Protein AF-A0A7X0QPT1-F1 (afdb_monomer_lite)

pLDDT: mean 94.86, std 6.21, range [66.94, 98.62]

Secondary structure (DSSP, 8-state):
---HHHHHHGGGSHHHHHHHHHHHHTT-S-S--HHHHHHHHHHHHHHHHHHHHHHHHHH-

Sequence (60 aa):
MLPDALARLAPVWPSYHHGQLALKVVGMDAGQPAALHLGVLAVVTIGFLVLARARLARHG

Foldseek 3Di:
DPPPVVVVCLVVDLVSLVVLLVCVVVPRHPPDDNVVSVVVNVVVVVVVVVVVVVVVVVPD

Stru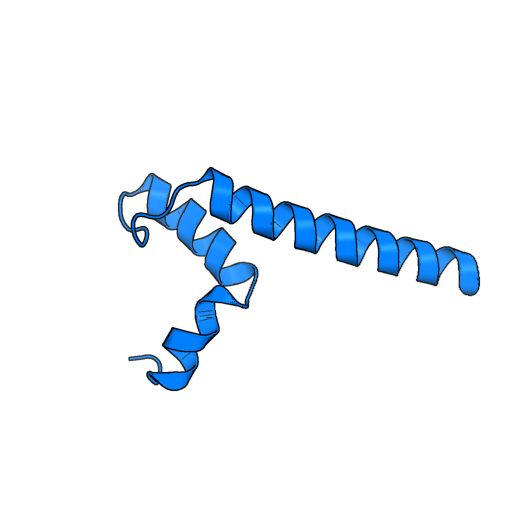cture (mmCIF, N/CA/C/O backbone):
data_AF-A0A7X0QPT1-F1
#
_entry.id   AF-A0A7X0QPT1-F1
#
loop_
_atom_site.group_PDB
_atom_site.id
_atom_site.type_symbol
_atom_site.label_atom_id
_atom_site.label_alt_id
_atom_site.label_comp_id
_atom_site.label_asym_id
_atom_site.label_entity_id
_atom_site.label_seq_id
_atom_site.pdbx_PDB_ins_code
_atom_site.Cartn_x
_atom_site.Cartn_y
_atom_site.Cartn_z
_atom_site.occupancy
_atom_site.B_iso_or_equiv
_atom_site.auth_seq_id
_atom_site.auth_comp_id
_atom_site.auth_asym_id
_atom_site.auth_atom_id
_atom_site.pdbx_PDB_model_num
ATOM 1 N N . MET A 1 1 ? -13.363 -16.153 11.252 1.00 70.94 1 MET A N 1
ATOM 2 C CA . MET A 1 1 ? -12.093 -15.660 11.823 1.00 70.94 1 MET A CA 1
ATOM 3 C C . MET A 1 1 ? -10.975 -16.116 10.908 1.00 70.94 1 MET A C 1
ATOM 5 O O . MET A 1 1 ? -10.881 -17.312 10.656 1.00 70.94 1 MET A O 1
ATOM 9 N N . LEU A 1 2 ? -10.219 -15.181 10.332 1.00 75.94 2 LEU A N 1
ATOM 10 C CA . LEU A 1 2 ? -9.015 -15.521 9.573 1.00 75.94 2 LEU A CA 1
ATOM 11 C C . LEU A 1 2 ? -7.956 -16.012 10.579 1.00 75.94 2 LEU A C 1
ATOM 13 O O . LEU A 1 2 ? -7.881 -15.422 11.656 1.00 75.94 2 LEU A O 1
ATOM 17 N N . PRO A 1 3 ? -7.154 -17.050 10.289 1.00 92.06 3 PRO A N 1
ATOM 18 C CA . PRO A 1 3 ? -6.085 -17.459 11.197 1.00 92.06 3 PRO A CA 1
ATOM 19 C C . PRO A 1 3 ? -5.130 -16.294 11.499 1.00 92.06 3 PRO A C 1
ATOM 21 O O . PRO A 1 3 ? -4.759 -15.561 10.581 1.00 92.06 3 PRO A O 1
ATOM 24 N N . ASP A 1 4 ? -4.685 -16.150 12.751 1.00 88.44 4 ASP A N 1
ATOM 25 C CA . ASP A 1 4 ? -3.819 -15.042 13.201 1.00 88.44 4 ASP A CA 1
ATOM 26 C C . ASP A 1 4 ? -2.571 -14.855 12.334 1.00 88.44 4 ASP A C 1
ATOM 28 O O . ASP A 1 4 ? -2.171 -13.731 12.030 1.00 88.44 4 ASP A O 1
ATOM 32 N N . ALA A 1 5 ? -1.968 -15.962 11.898 1.00 89.00 5 ALA A N 1
ATOM 33 C CA . ALA A 1 5 ? -0.820 -15.933 10.999 1.00 89.00 5 ALA A CA 1
ATOM 34 C C . ALA A 1 5 ? -1.147 -15.212 9.682 1.00 89.00 5 ALA A C 1
ATOM 36 O O . ALA A 1 5 ? -0.360 -14.397 9.207 1.00 89.00 5 ALA A O 1
ATOM 37 N N . LEU A 1 6 ? -2.330 -15.465 9.121 1.00 86.75 6 LEU A N 1
ATOM 38 C CA . LEU A 1 6 ? -2.768 -14.858 7.871 1.00 86.75 6 LEU A CA 1
ATOM 39 C C . LEU A 1 6 ? -3.167 -13.387 8.074 1.00 86.75 6 LEU A C 1
ATOM 41 O O . LEU A 1 6 ? -2.891 -12.553 7.216 1.00 86.75 6 LEU A O 1
ATOM 45 N N . ALA A 1 7 ? -3.735 -13.044 9.234 1.00 88.50 7 ALA A N 1
ATOM 46 C CA . ALA A 1 7 ? -4.070 -11.661 9.580 1.00 88.50 7 ALA A CA 1
ATOM 47 C C . ALA A 1 7 ? -2.817 -10.779 9.718 1.00 88.50 7 ALA A C 1
ATOM 49 O O . ALA A 1 7 ? -2.785 -9.663 9.203 1.00 88.50 7 ALA A O 1
ATOM 50 N N . ARG A 1 8 ? -1.753 -11.299 10.344 1.00 90.81 8 ARG A N 1
ATOM 51 C CA . ARG A 1 8 ? -0.455 -10.604 10.471 1.00 90.81 8 ARG A CA 1
ATOM 52 C C . ARG A 1 8 ? 0.232 -10.380 9.129 1.00 90.81 8 ARG A C 1
ATOM 54 O O . ARG A 1 8 ? 0.997 -9.435 8.977 1.00 90.81 8 ARG A O 1
ATOM 61 N N . LEU A 1 9 ? -0.037 -11.266 8.179 1.00 93.31 9 LEU A N 1
ATOM 62 C CA . LEU A 1 9 ? 0.516 -11.223 6.838 1.00 93.31 9 LEU A CA 1
ATOM 63 C C . LEU A 1 9 ? -0.252 -10.265 5.921 1.00 93.31 9 LEU A C 1
ATOM 65 O O . LEU A 1 9 ? 0.356 -9.714 5.010 1.00 93.31 9 LEU A O 1
ATOM 69 N N . ALA A 1 10 ? -1.530 -9.984 6.190 1.00 90.56 10 ALA A N 1
ATOM 70 C CA . ALA A 1 10 ? -2.382 -9.144 5.343 1.00 90.56 10 ALA A CA 1
ATOM 71 C C . ALA A 1 10 ? -1.723 -7.841 4.826 1.00 90.56 10 ALA A C 1
ATOM 73 O O . ALA A 1 10 ? -1.855 -7.582 3.629 1.00 90.56 10 ALA A O 1
ATOM 74 N N . PRO A 1 11 ? -0.950 -7.069 5.624 1.00 93.50 11 PRO A N 1
ATOM 75 C CA . PRO A 1 11 ? -0.297 -5.845 5.150 1.00 93.50 11 PRO A CA 1
ATOM 76 C C . PRO A 1 11 ? 0.708 -6.025 4.007 1.00 93.50 11 PRO A C 1
ATOM 78 O O . PRO A 1 11 ? 1.071 -5.043 3.374 1.00 93.50 11 PRO A O 1
ATOM 81 N N . VAL A 1 12 ? 1.170 -7.245 3.727 1.00 94.44 12 VAL A N 1
ATOM 82 C CA . VAL A 1 12 ? 2.091 -7.525 2.613 1.00 94.44 12 VAL A CA 1
ATOM 83 C C . VAL A 1 12 ? 1.367 -7.493 1.259 1.00 94.44 12 VAL A C 1
ATOM 85 O O . VAL A 1 12 ? 1.993 -7.265 0.224 1.00 94.44 12 VAL A O 1
ATOM 88 N N . TRP A 1 13 ? 0.048 -7.702 1.235 1.00 94.75 13 TRP A N 1
ATOM 89 C CA . TRP A 1 13 ? -0.714 -7.783 -0.008 1.00 94.75 13 TRP A CA 1
ATOM 90 C C . TRP A 1 13 ? -1.269 -6.412 -0.425 1.00 94.75 13 TRP A C 1
ATOM 92 O O . TRP A 1 13 ? -1.882 -5.717 0.386 1.00 94.75 13 TRP A O 1
ATOM 102 N N . PRO A 1 14 ? -1.187 -6.036 -1.715 1.00 96.56 14 PRO A N 1
ATOM 103 C CA . PRO A 1 14 ? -1.751 -4.774 -2.199 1.00 96.56 14 PRO A CA 1
ATOM 104 C C . PRO A 1 14 ? -3.277 -4.690 -2.025 1.00 96.56 14 PRO A C 1
ATOM 106 O O . PRO A 1 14 ? -3.817 -3.603 -1.822 1.00 96.56 14 PRO A O 1
ATOM 109 N N . SER A 1 15 ? -3.984 -5.825 -2.033 1.00 96.12 15 SER A N 1
ATOM 110 C CA . SER A 1 15 ? -5.430 -5.875 -1.783 1.00 96.12 15 SER A CA 1
ATOM 111 C C . SER A 1 15 ? -5.810 -5.414 -0.373 1.00 96.12 15 SER A C 1
ATOM 113 O O . SER A 1 15 ? -6.859 -4.794 -0.214 1.00 96.12 15 SER A O 1
ATOM 115 N N . TYR A 1 16 ? -4.955 -5.634 0.633 1.00 96.69 16 TYR A N 1
ATOM 116 C CA . TYR A 1 16 ? -5.166 -5.099 1.979 1.00 96.69 16 TYR A CA 1
ATOM 117 C C . TYR A 1 16 ? -5.170 -3.570 1.958 1.00 96.69 16 TYR A C 1
ATOM 119 O O . TYR A 1 16 ? -6.111 -2.955 2.450 1.00 96.69 16 TYR A O 1
ATOM 127 N N . HIS A 1 17 ? -4.171 -2.945 1.332 1.00 97.75 17 HIS A N 1
ATOM 128 C CA . HIS A 1 17 ? -4.088 -1.484 1.243 1.00 97.75 17 HIS A CA 1
ATOM 129 C C . HIS A 1 17 ? -5.252 -0.871 0.464 1.00 97.75 17 HIS A C 1
ATOM 131 O O . HIS A 1 17 ? -5.778 0.166 0.863 1.00 97.75 17 HIS A O 1
ATOM 137 N N . HIS A 1 18 ? -5.698 -1.534 -0.603 1.00 97.88 18 HIS A N 1
ATOM 138 C CA . HIS A 1 18 ? -6.898 -1.124 -1.327 1.00 97.88 18 HIS A CA 1
ATOM 139 C C . HIS A 1 18 ? -8.152 -1.220 -0.440 1.00 97.88 18 HIS A C 1
ATOM 141 O O . HIS A 1 18 ? -8.940 -0.277 -0.375 1.00 97.88 18 HIS A O 1
ATOM 147 N N . GLY A 1 19 ? -8.317 -2.328 0.288 1.00 97.38 19 GLY A N 1
ATOM 148 C CA . GLY A 1 19 ? -9.427 -2.518 1.223 1.00 97.38 19 GLY A CA 1
ATOM 149 C C . GLY A 1 19 ? -9.445 -1.471 2.337 1.00 97.38 19 GLY A C 1
ATOM 150 O O . GLY A 1 19 ? -10.503 -0.931 2.639 1.00 97.38 19 GLY A O 1
ATOM 151 N N . GLN A 1 20 ? -8.283 -1.116 2.893 1.00 97.94 20 GLN A N 1
ATOM 152 C CA . GLN A 1 20 ? -8.171 -0.056 3.902 1.00 97.94 20 GLN A CA 1
ATOM 153 C C . GLN A 1 20 ? -8.630 1.306 3.366 1.00 97.94 20 GLN A C 1
ATOM 155 O O . GLN A 1 20 ? -9.334 2.027 4.064 1.00 97.94 20 GLN A O 1
ATOM 160 N N . LEU A 1 21 ? -8.311 1.647 2.112 1.00 98.06 21 LEU A N 1
ATOM 161 C CA . LEU A 1 21 ? -8.812 2.877 1.486 1.00 98.06 21 LEU A CA 1
ATOM 162 C C . LEU A 1 21 ? -10.337 2.862 1.320 1.00 98.06 21 LEU A C 1
ATOM 164 O O . LEU A 1 21 ? -10.981 3.871 1.596 1.00 98.06 21 LEU A O 1
ATOM 168 N N . ALA A 1 22 ? -10.919 1.728 0.919 1.00 97.88 22 ALA A N 1
ATOM 169 C CA . ALA A 1 22 ? -12.370 1.588 0.804 1.00 97.88 22 ALA A CA 1
ATOM 170 C C . ALA A 1 22 ? -13.066 1.692 2.173 1.00 97.88 22 ALA A C 1
ATOM 172 O O . ALA A 1 22 ? -14.034 2.435 2.325 1.00 97.88 22 ALA A O 1
ATOM 173 N N . LEU A 1 23 ? -12.541 1.000 3.188 1.00 98.00 23 LEU A N 1
ATOM 174 C CA . LEU A 1 23 ? -13.070 1.028 4.553 1.00 98.00 23 LEU A CA 1
ATOM 175 C C . LEU A 1 23 ? -12.959 2.415 5.190 1.00 98.00 23 LEU A C 1
ATOM 177 O O . LEU A 1 23 ? -13.825 2.801 5.973 1.00 98.00 23 LEU A O 1
ATOM 181 N N . LYS A 1 24 ? -11.950 3.201 4.809 1.00 97.50 24 LYS A N 1
ATOM 182 C CA . LYS A 1 24 ? -11.773 4.565 5.306 1.00 97.50 24 LYS A CA 1
ATOM 183 C C . LYS A 1 24 ? -12.923 5.495 4.932 1.00 97.50 24 LYS A C 1
ATOM 185 O O . LYS A 1 24 ? -13.274 6.369 5.717 1.00 97.50 24 LYS A O 1
ATOM 190 N N . VAL A 1 25 ? -13.547 5.282 3.771 1.00 96.94 25 VAL A N 1
ATOM 191 C CA . VAL A 1 25 ? -14.713 6.064 3.313 1.00 96.94 25 VAL A CA 1
ATOM 192 C C . VAL A 1 25 ? -15.886 5.944 4.288 1.00 96.94 25 VAL A C 1
ATOM 194 O O . VAL A 1 25 ? -16.641 6.895 4.462 1.00 96.94 25 VAL A O 1
ATOM 197 N N . VAL A 1 26 ? -16.013 4.793 4.949 1.00 97.31 26 VAL A N 1
ATOM 198 C CA . VAL A 1 26 ? -17.074 4.504 5.924 1.00 97.31 26 VAL A CA 1
ATOM 199 C C . VAL A 1 26 ? -16.571 4.515 7.374 1.00 97.31 26 VAL A C 1
ATOM 201 O O . VAL A 1 26 ? -17.302 4.116 8.275 1.00 97.31 26 VAL A O 1
ATOM 204 N N . GLY A 1 27 ? -15.333 4.965 7.617 1.00 96.81 27 GLY A N 1
ATOM 205 C CA . GLY A 1 27 ? -14.742 5.051 8.958 1.00 96.81 27 GLY A CA 1
ATOM 206 C C . GLY A 1 27 ? -14.428 3.701 9.616 1.00 96.81 27 GLY A C 1
ATOM 207 O O . GLY A 1 27 ? -14.424 3.609 10.840 1.00 96.81 27 GLY A O 1
ATOM 208 N N . MET A 1 28 ? -14.195 2.651 8.822 1.00 97.62 28 MET A N 1
ATOM 209 C CA . MET A 1 28 ? -13.913 1.285 9.292 1.00 97.62 28 MET A CA 1
ATOM 210 C C . MET A 1 28 ?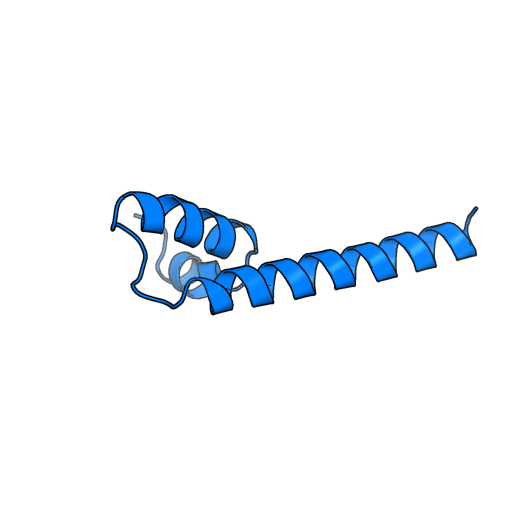 -12.474 0.820 9.004 1.00 97.62 28 MET A C 1
ATOM 212 O O . MET A 1 28 ? -12.185 -0.377 9.078 1.00 97.62 28 MET A O 1
ATOM 216 N N . ASP A 1 29 ? -11.573 1.720 8.605 1.00 96.50 29 ASP A N 1
ATOM 217 C CA . ASP A 1 29 ? -10.167 1.377 8.389 1.00 96.50 29 ASP A CA 1
ATOM 218 C C . ASP A 1 29 ? -9.416 1.158 9.712 1.00 96.50 29 ASP A C 1
ATOM 220 O O . ASP A 1 29 ? -9.874 1.498 10.800 1.00 96.50 29 ASP A O 1
ATOM 224 N N . ALA A 1 30 ? -8.208 0.613 9.621 1.00 94.50 30 ALA A N 1
ATOM 225 C CA . ALA A 1 30 ? -7.314 0.352 10.744 1.00 94.50 30 ALA A CA 1
ATOM 226 C C . ALA A 1 30 ? -6.615 1.625 11.281 1.00 94.50 30 ALA A C 1
ATOM 228 O O . ALA A 1 30 ? -5.600 1.526 11.974 1.00 94.50 30 ALA A O 1
ATOM 229 N N . GLY A 1 31 ? -7.111 2.819 10.931 1.00 95.75 31 GLY A N 1
ATOM 230 C CA . GLY A 1 31 ? -6.654 4.116 11.441 1.00 95.75 31 GLY A CA 1
ATOM 231 C C . GLY A 1 31 ? -5.362 4.655 10.820 1.00 95.75 31 GLY A C 1
ATOM 232 O O . GLY A 1 31 ? -4.840 5.673 11.273 1.00 95.75 31 GLY A O 1
ATOM 233 N N . GLN A 1 32 ? -4.820 4.001 9.790 1.00 95.38 32 GLN A N 1
ATOM 234 C CA . GLN A 1 32 ? -3.571 4.425 9.154 1.00 95.38 32 GLN A CA 1
ATOM 235 C C . GLN A 1 32 ? -3.793 5.564 8.136 1.00 95.38 32 GLN A C 1
ATOM 237 O O . GLN A 1 32 ? -4.879 5.705 7.560 1.00 95.38 32 GLN A O 1
ATOM 242 N N . PRO A 1 33 ? -2.783 6.416 7.865 1.00 97.00 33 PRO A N 1
ATOM 243 C CA . PRO A 1 33 ? -2.909 7.496 6.887 1.00 97.00 33 PRO A CA 1
ATOM 244 C C . PRO A 1 33 ? -3.215 6.977 5.475 1.00 97.00 33 PRO A C 1
ATOM 246 O O . PRO A 1 33 ? -2.597 6.026 5.005 1.00 97.00 33 PRO A O 1
ATOM 249 N N . ALA A 1 34 ? -4.106 7.655 4.739 1.00 97.56 34 ALA A N 1
ATOM 250 C CA . ALA A 1 34 ? -4.443 7.254 3.364 1.00 97.56 34 ALA A CA 1
ATOM 251 C C . ALA A 1 34 ? -3.217 7.317 2.433 1.00 97.56 34 ALA A C 1
ATOM 253 O O . ALA A 1 34 ? -3.030 6.455 1.576 1.00 97.56 34 ALA A O 1
ATOM 254 N N . ALA A 1 35 ? -2.343 8.303 2.662 1.00 97.94 35 ALA A N 1
ATOM 255 C CA . ALA A 1 35 ? -1.095 8.477 1.928 1.00 97.94 35 ALA A CA 1
ATOM 256 C C . ALA A 1 35 ? -0.169 7.252 2.020 1.00 97.94 35 ALA A C 1
ATOM 258 O O . ALA A 1 35 ? 0.508 6.938 1.046 1.00 97.94 35 ALA A O 1
ATOM 259 N N . LEU A 1 36 ? -0.176 6.522 3.143 1.00 97.69 36 LEU A N 1
ATOM 260 C CA . LEU A 1 36 ? 0.614 5.298 3.299 1.00 97.69 36 LEU A CA 1
ATOM 261 C C . LEU A 1 36 ? 0.128 4.215 2.332 1.00 97.69 36 LEU A C 1
ATOM 263 O O . LEU A 1 36 ? 0.924 3.644 1.591 1.00 97.69 36 LEU A O 1
ATOM 267 N N . HIS A 1 37 ? -1.181 3.959 2.298 1.00 98.06 37 HIS A N 1
ATOM 268 C CA . HIS A 1 37 ? -1.765 2.952 1.408 1.00 98.06 37 HIS A CA 1
ATOM 269 C C . HIS A 1 37 ? -1.570 3.307 -0.066 1.00 98.06 37 HIS A C 1
ATOM 271 O O . HIS A 1 37 ? -1.184 2.447 -0.858 1.00 98.06 37 HIS A O 1
ATOM 277 N N . LEU A 1 38 ? -1.759 4.580 -0.421 1.00 98.38 38 LEU A N 1
ATOM 278 C CA . LEU A 1 38 ? -1.493 5.078 -1.771 1.00 98.38 38 LEU A CA 1
ATOM 279 C C . LEU A 1 38 ? -0.016 4.927 -2.154 1.00 98.38 38 LEU A C 1
ATOM 281 O O . LEU A 1 38 ? 0.279 4.483 -3.261 1.00 98.38 38 LEU A O 1
ATOM 285 N N . GLY A 1 39 ? 0.904 5.235 -1.237 1.00 98.25 39 GLY A N 1
ATOM 286 C CA . GLY A 1 39 ? 2.341 5.073 -1.448 1.00 98.25 39 GLY A CA 1
ATOM 287 C C . GLY A 1 39 ? 2.726 3.625 -1.750 1.00 98.25 39 GLY A C 1
ATOM 288 O O . GLY A 1 39 ? 3.405 3.369 -2.744 1.00 98.25 39 GLY A O 1
ATOM 289 N N . VAL A 1 40 ? 2.239 2.661 -0.958 1.00 98.06 40 VAL A N 1
ATOM 290 C CA . VAL A 1 40 ? 2.511 1.235 -1.214 1.00 98.06 40 VAL A CA 1
ATOM 291 C C . VAL A 1 40 ? 1.943 0.794 -2.565 1.00 98.06 40 VAL A C 1
ATOM 293 O O . VAL A 1 40 ? 2.648 0.160 -3.352 1.00 98.06 40 VAL A O 1
ATOM 296 N N . LEU A 1 41 ? 0.697 1.160 -2.876 1.00 98.38 41 LEU A N 1
ATOM 297 C CA . LEU A 1 41 ? 0.071 0.820 -4.157 1.00 98.38 41 LEU A CA 1
ATOM 298 C C . LEU A 1 41 ? 0.826 1.424 -5.350 1.00 98.38 41 LEU A C 1
ATOM 300 O O . LEU A 1 41 ? 0.973 0.758 -6.378 1.00 98.38 41 LEU A O 1
ATOM 304 N N . ALA A 1 42 ? 1.349 2.644 -5.214 1.00 98.56 42 ALA A N 1
ATOM 305 C CA . ALA A 1 42 ? 2.167 3.281 -6.240 1.00 98.56 42 ALA A CA 1
ATOM 306 C C . ALA A 1 42 ? 3.480 2.518 -6.469 1.00 98.56 42 ALA A C 1
ATOM 308 O O . ALA A 1 42 ? 3.816 2.222 -7.615 1.00 98.56 42 ALA A O 1
ATOM 309 N N . VAL A 1 43 ? 4.182 2.129 -5.398 1.00 98.31 43 VAL A N 1
ATOM 310 C CA . VAL A 1 43 ? 5.417 1.330 -5.492 1.00 98.31 43 VAL A CA 1
ATOM 311 C C . VAL A 1 43 ? 5.157 -0.002 -6.194 1.00 98.31 43 VAL A C 1
ATOM 313 O O . VAL A 1 43 ? 5.886 -0.353 -7.123 1.00 98.31 43 VAL A O 1
ATOM 316 N N . VAL A 1 44 ? 4.098 -0.718 -5.804 1.00 97.94 44 VAL A N 1
ATOM 317 C CA . VAL A 1 44 ? 3.710 -1.987 -6.443 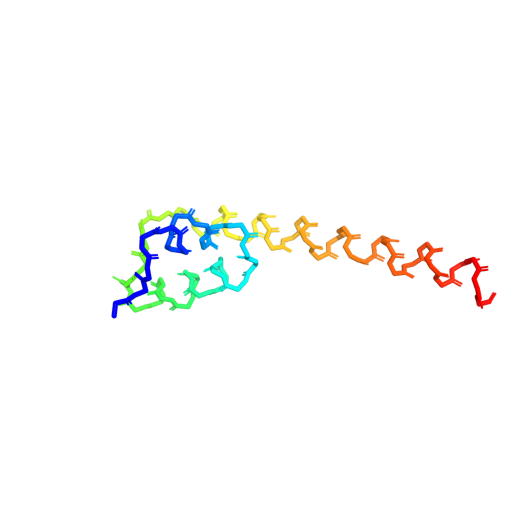1.00 97.94 44 VAL A CA 1
ATOM 318 C C . VAL A 1 44 ? 3.420 -1.771 -7.930 1.00 97.94 44 VAL A C 1
ATOM 320 O O . VAL A 1 44 ? 3.965 -2.480 -8.776 1.00 97.94 44 VAL A O 1
ATOM 323 N N . THR A 1 45 ? 2.614 -0.762 -8.261 1.00 98.12 45 THR A N 1
ATOM 324 C CA . THR A 1 45 ? 2.232 -0.449 -9.646 1.00 98.12 45 THR A CA 1
ATOM 325 C C . THR A 1 45 ? 3.451 -0.133 -10.505 1.00 98.12 45 THR A C 1
ATOM 327 O O . THR A 1 45 ? 3.622 -0.718 -11.574 1.00 98.12 45 THR A O 1
ATOM 330 N N . ILE A 1 46 ? 4.326 0.755 -10.033 1.00 98.56 46 ILE A N 1
ATOM 331 C CA . ILE A 1 46 ? 5.540 1.149 -10.754 1.00 98.56 46 ILE A CA 1
ATOM 332 C C . ILE A 1 46 ? 6.486 -0.047 -10.894 1.00 98.56 46 ILE A C 1
ATOM 334 O O . ILE A 1 46 ? 7.014 -0.272 -11.982 1.00 98.56 46 ILE A O 1
ATOM 338 N N . GLY A 1 47 ? 6.663 -0.851 -9.843 1.00 98.38 47 GLY A N 1
ATOM 339 C CA . GLY A 1 47 ? 7.512 -2.040 -9.880 1.00 98.38 47 GLY A CA 1
ATOM 340 C C . GLY A 1 47 ? 7.068 -3.031 -10.956 1.00 98.38 47 GLY A C 1
ATOM 341 O O . GLY A 1 47 ? 7.857 -3.402 -11.828 1.00 98.38 47 GLY A O 1
ATOM 342 N N . PHE A 1 48 ? 5.786 -3.405 -10.964 1.00 97.94 48 PHE A N 1
ATOM 343 C CA . PHE A 1 48 ? 5.253 -4.305 -11.990 1.00 97.94 48 PHE A CA 1
ATOM 344 C C . PHE A 1 48 ? 5.234 -3.676 -13.382 1.00 97.94 48 PHE A C 1
ATOM 346 O O . PHE A 1 48 ? 5.491 -4.381 -14.358 1.00 97.94 48 PHE A O 1
ATOM 353 N N . LEU A 1 49 ? 5.003 -2.366 -13.496 1.00 98.50 49 LEU A N 1
ATOM 354 C CA . LEU A 1 49 ? 5.109 -1.656 -14.768 1.00 98.50 49 LEU A CA 1
ATOM 355 C C . LEU A 1 49 ? 6.533 -1.752 -15.331 1.00 98.50 49 LEU A C 1
ATOM 357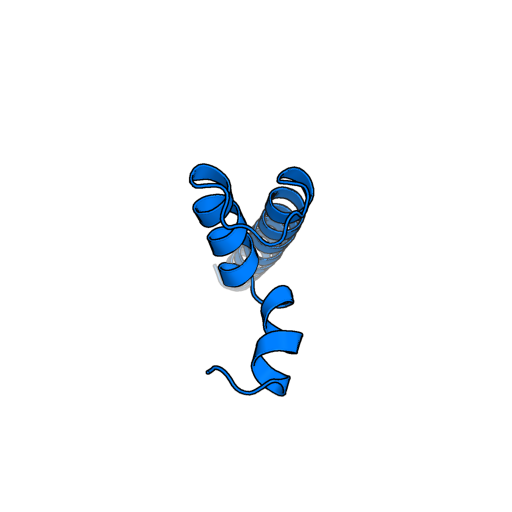 O O . LEU A 1 49 ? 6.703 -2.114 -16.493 1.00 98.50 49 LEU A O 1
ATOM 361 N N . VAL A 1 50 ? 7.557 -1.485 -14.519 1.00 98.62 50 VAL A N 1
ATOM 362 C CA . VAL A 1 50 ? 8.967 -1.595 -14.925 1.00 98.62 50 VAL A CA 1
ATOM 363 C C . VAL A 1 50 ? 9.299 -3.025 -15.348 1.00 98.62 50 VAL A C 1
ATOM 365 O O . VAL A 1 50 ? 9.869 -3.223 -16.422 1.00 98.62 50 VAL A O 1
ATOM 368 N N . LEU A 1 51 ? 8.893 -4.027 -14.563 1.00 98.25 51 LEU A N 1
ATOM 369 C CA . LEU A 1 51 ? 9.110 -5.438 -14.897 1.00 98.25 51 LEU A CA 1
ATOM 370 C C . LEU A 1 51 ? 8.418 -5.832 -16.208 1.00 98.25 51 LEU A C 1
ATOM 372 O O . LEU A 1 51 ? 9.025 -6.499 -17.048 1.00 98.25 51 LEU A O 1
ATOM 376 N N . ALA A 1 52 ? 7.174 -5.394 -16.412 1.00 97.88 52 ALA A N 1
ATOM 377 C CA . ALA A 1 52 ? 6.423 -5.649 -17.636 1.00 97.88 52 ALA A CA 1
ATOM 378 C C . ALA A 1 52 ? 7.096 -5.001 -18.852 1.00 97.88 52 ALA A C 1
ATOM 380 O O . ALA A 1 52 ? 7.263 -5.658 -19.881 1.00 97.88 52 ALA A O 1
ATOM 381 N N . ARG A 1 53 ? 7.553 -3.748 -18.726 1.00 98.06 53 ARG A N 1
ATOM 382 C CA . ARG A 1 53 ? 8.293 -3.047 -19.787 1.00 98.06 53 ARG A CA 1
ATOM 383 C C . ARG A 1 53 ? 9.622 -3.729 -20.103 1.00 98.06 53 ARG A C 1
ATOM 385 O O . ARG A 1 53 ? 9.922 -3.939 -21.273 1.00 9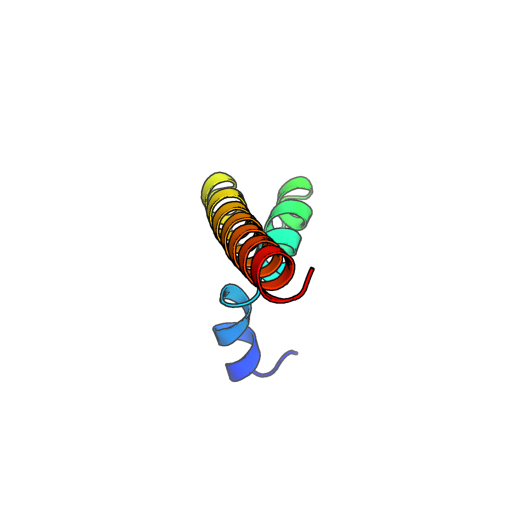8.06 53 ARG A O 1
ATOM 392 N N . ALA A 1 54 ? 10.385 -4.132 -19.089 1.00 97.38 54 ALA A N 1
ATOM 393 C CA . ALA A 1 54 ? 11.644 -4.854 -19.270 1.00 97.38 54 ALA A CA 1
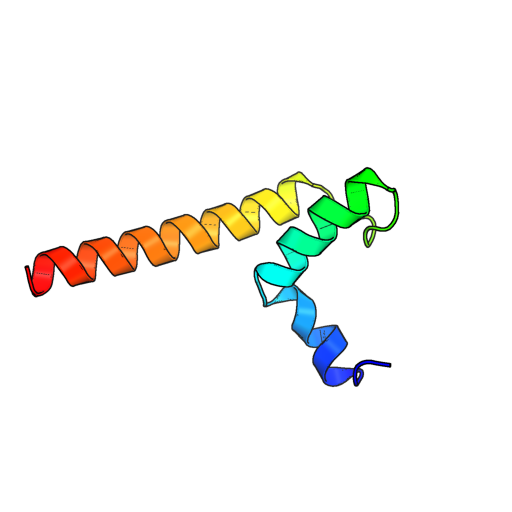ATOM 394 C C . ALA A 1 54 ? 11.437 -6.245 -19.891 1.00 97.38 54 ALA A C 1
ATOM 396 O O . ALA A 1 54 ? 12.264 -6.717 -20.668 1.00 97.38 54 ALA A O 1
ATOM 397 N N . ARG A 1 55 ? 10.334 -6.930 -19.563 1.00 97.31 55 ARG A N 1
ATOM 398 C CA . ARG A 1 55 ? 9.943 -8.182 -20.225 1.00 97.31 55 ARG A CA 1
ATOM 399 C C . ARG A 1 55 ? 9.603 -7.940 -21.695 1.00 97.31 55 ARG A C 1
ATOM 401 O O . ARG A 1 55 ? 10.083 -8.690 -22.537 1.00 97.31 55 ARG A O 1
ATOM 408 N N . LEU A 1 56 ? 8.803 -6.916 -21.991 1.00 97.31 56 LEU A N 1
ATOM 409 C CA . LEU A 1 56 ? 8.395 -6.595 -23.358 1.00 97.31 56 LEU A CA 1
ATOM 410 C C . LEU A 1 56 ? 9.596 -6.212 -24.227 1.00 97.31 56 LEU A C 1
ATOM 412 O O . LEU A 1 56 ? 9.718 -6.723 -25.324 1.00 97.31 56 LEU A O 1
ATOM 416 N N . ALA A 1 57 ? 10.532 -5.412 -23.714 1.00 96.62 57 ALA A N 1
ATOM 417 C CA . ALA A 1 57 ? 11.738 -5.032 -24.454 1.00 96.62 57 ALA A CA 1
ATOM 418 C C . ALA A 1 57 ? 12.707 -6.201 -24.735 1.00 96.62 57 ALA A C 1
ATOM 420 O O . ALA A 1 57 ? 13.557 -6.084 -25.609 1.00 96.62 57 ALA A O 1
ATOM 421 N N . ARG A 1 58 ? 12.620 -7.309 -23.982 1.00 94.12 58 ARG A N 1
ATOM 422 C CA . ARG A 1 58 ? 13.477 -8.497 -24.171 1.00 94.12 58 ARG A CA 1
ATOM 423 C C . ARG A 1 58 ? 12.886 -9.550 -25.108 1.00 94.12 58 ARG A C 1
ATOM 425 O O . ARG A 1 58 ? 13.639 -10.365 -25.627 1.00 94.12 58 ARG A O 1
ATOM 432 N N . HIS A 1 59 ? 11.563 -9.586 -25.254 1.00 90.12 59 HIS A N 1
ATOM 433 C CA . HIS A 1 59 ? 10.850 -10.639 -25.991 1.00 90.12 59 HIS A CA 1
ATOM 434 C C . HIS A 1 59 ? 9.906 -10.114 -27.080 1.00 90.12 59 HIS A C 1
ATOM 436 O O . HIS A 1 59 ? 9.238 -10.922 -27.723 1.00 90.12 59 HIS A O 1
ATOM 442 N N . GLY A 1 60 ? 9.782 -8.796 -27.215 1.00 66.94 60 GLY A N 1
ATOM 443 C CA . GLY A 1 60 ? 9.010 -8.123 -28.257 1.00 66.94 60 GLY A CA 1
ATOM 444 C C . GLY A 1 60 ? 9.883 -7.600 -29.381 1.00 66.94 60 GLY A C 1
ATOM 445 O O . GLY A 1 60 ? 11.125 -7.711 -29.274 1.00 66.94 60 GLY A O 1
#

Radius of gyration: 15.1 Å; chains: 1; bounding box: 31×26×42 Å